Protein AF-A0AAD9Q2B2-F1 (afdb_monomer_lite)

InterPro domains:
  IPR009072 Histone-fold [G3DSA:1.10.20.10] (3-55)
  IPR009072 Histone-fold [SSF47113] (8-54)

Secondary structure (DSSP, 8-state):
--TT--HHHHHHHHHHHHHHHH-SS-SS--HHHHHHHHHH-GGGGGGTTTS-----HHHHHHHHHHHHHTT--------------

Organism: Acropora cervicornis (NCBI:txid6130)

pLDDT: mean 80.58, std 15.61, range [44.12, 96.62]

Foldseek 3Di:
DDPPDDPVNVVVVCLQVQLVVQDPDDPDRDLQSNQVCCVVDPVNVVCCVVSPHDDDPVVVVVVVVVVVVVPPPDDDPPDDDDDDD

Structure (mmCIF, N/CA/C/O backbone):
data_AF-A0AAD9Q2B2-F1
#
_entry.id   AF-A0AAD9Q2B2-F1
#
loop_
_atom_site.group_PDB
_atom_site.id
_atom_site.type_symbol
_atom_site.label_atom_id
_atom_site.label_alt_id
_atom_site.label_comp_id
_atom_site.label_asym_id
_atom_site.label_entity_id
_atom_site.label_seq_id
_atom_site.pdbx_PDB_ins_code
_atom_site.Cartn_x
_atom_site.Cartn_y
_atom_site.Cartn_z
_atom_site.occupancy
_atom_site.B_iso_or_equiv
_atom_site.auth_seq_id
_atom_site.auth_comp_id
_atom_site.auth_asym_id
_atom_site.auth_atom_id
_atom_site.pdbx_PDB_model_num
ATOM 1 N N . MET A 1 1 ? 18.701 6.873 -15.397 1.00 53.81 1 MET A N 1
ATOM 2 C CA . MET A 1 1 ? 18.294 5.479 -15.145 1.00 53.81 1 MET A CA 1
ATOM 3 C C . MET A 1 1 ? 19.447 4.615 -15.617 1.00 53.81 1 MET A C 1
ATOM 5 O O . MET A 1 1 ? 19.671 4.543 -16.819 1.00 53.81 1 MET A O 1
ATOM 9 N N . SER A 1 2 ? 20.286 4.141 -14.693 1.00 57.22 2 SER A N 1
ATOM 10 C CA . SER A 1 2 ? 21.436 3.300 -15.048 1.00 57.22 2 SER A CA 1
ATOM 11 C C . SER A 1 2 ? 20.925 1.924 -15.457 1.00 57.22 2 SER A C 1
ATOM 13 O O . SER A 1 2 ? 20.047 1.377 -14.804 1.00 57.22 2 SER A O 1
ATOM 15 N N . ILE A 1 3 ? 21.476 1.350 -16.525 1.00 62.12 3 ILE A N 1
ATOM 16 C CA . ILE A 1 3 ? 21.050 0.062 -17.112 1.00 62.12 3 ILE A CA 1
ATOM 17 C C . ILE A 1 3 ? 21.432 -1.140 -16.202 1.00 62.12 3 ILE A C 1
ATOM 19 O O . ILE A 1 3 ? 21.331 -2.294 -16.599 1.00 62.12 3 ILE A O 1
ATOM 23 N N . HIS A 1 4 ? 21.878 -0.886 -14.968 1.00 72.50 4 HIS A N 1
ATOM 24 C CA . HIS A 1 4 ? 22.476 -1.877 -14.069 1.00 72.50 4 HIS A CA 1
ATOM 25 C C . HIS A 1 4 ? 21.664 -2.169 -12.804 1.00 72.50 4 HIS A C 1
ATOM 27 O O . HIS A 1 4 ? 22.008 -3.121 -12.109 1.00 72.50 4 HIS A O 1
ATOM 33 N N . ASP A 1 5 ? 20.612 -1.402 -12.509 1.00 78.50 5 ASP A N 1
ATOM 34 C CA . ASP A 1 5 ? 19.818 -1.648 -11.304 1.00 78.50 5 ASP A CA 1
ATOM 35 C C . ASP A 1 5 ? 18.920 -2.870 -11.525 1.00 78.50 5 ASP A C 1
ATOM 37 O O . ASP A 1 5 ? 18.239 -3.003 -12.549 1.00 78.50 5 ASP A O 1
ATOM 41 N N . SER A 1 6 ? 18.935 -3.791 -10.566 1.00 90.94 6 SER A N 1
ATOM 42 C CA . SER A 1 6 ? 18.122 -5.000 -10.636 1.00 90.94 6 SER A CA 1
ATOM 43 C C . SER A 1 6 ? 16.625 -4.652 -10.585 1.00 90.94 6 SER A C 1
ATOM 45 O O . SER A 1 6 ? 16.233 -3.671 -9.944 1.00 90.94 6 SER A O 1
ATOM 47 N N . PRO A 1 7 ? 15.739 -5.467 -11.194 1.00 93.06 7 PRO A N 1
ATOM 48 C CA . PRO A 1 7 ? 14.295 -5.240 -11.106 1.00 93.06 7 PRO A CA 1
ATOM 49 C C . PRO A 1 7 ? 13.790 -5.121 -9.661 1.00 93.06 7 PRO A C 1
ATOM 51 O O . PRO A 1 7 ? 12.877 -4.348 -9.385 1.00 93.06 7 PRO A O 1
ATOM 54 N N . ALA A 1 8 ? 14.418 -5.845 -8.729 1.00 93.25 8 ALA A N 1
ATOM 55 C CA . ALA A 1 8 ? 14.097 -5.774 -7.310 1.00 93.25 8 ALA A CA 1
ATOM 56 C C . ALA A 1 8 ? 14.478 -4.421 -6.685 1.00 93.25 8 ALA A C 1
ATOM 58 O O . ALA A 1 8 ? 13.691 -3.865 -5.926 1.00 93.25 8 ALA A O 1
ATOM 59 N N . GLU A 1 9 ? 15.640 -3.854 -7.016 1.00 94.00 9 GLU A N 1
ATOM 60 C CA . GLU A 1 9 ? 16.045 -2.527 -6.525 1.00 94.00 9 GLU A CA 1
ATOM 61 C C . GLU A 1 9 ? 15.120 -1.428 -7.048 1.00 94.00 9 GLU A C 1
ATOM 63 O O . GLU A 1 9 ? 14.702 -0.551 -6.290 1.00 94.00 9 GLU A O 1
ATOM 68 N N . LEU A 1 10 ? 14.735 -1.513 -8.324 1.00 94.12 10 LEU A N 1
ATOM 69 C CA . LEU A 1 10 ? 13.755 -0.610 -8.925 1.00 94.12 10 LEU A CA 1
ATOM 70 C C . LEU A 1 10 ? 12.391 -0.725 -8.239 1.00 94.12 10 LEU A C 1
ATOM 72 O O . LEU A 1 10 ? 11.768 0.296 -7.947 1.00 94.12 10 LEU A O 1
ATOM 76 N N . PHE A 1 11 ? 11.956 -1.947 -7.933 1.00 94.62 11 PHE A N 1
ATOM 77 C CA . PHE A 1 11 ? 10.715 -2.193 -7.206 1.00 94.62 11 PHE A CA 1
ATOM 78 C C . PHE A 1 11 ? 10.749 -1.615 -5.785 1.00 94.62 11 PHE A C 1
ATOM 80 O O . PHE A 1 11 ? 9.830 -0.900 -5.392 1.00 94.62 11 PHE A O 1
ATOM 87 N N . ILE A 1 12 ? 11.820 -1.865 -5.026 1.00 95.19 12 ILE A N 1
ATOM 88 C CA . ILE A 1 12 ? 11.982 -1.333 -3.664 1.00 95.19 12 ILE A CA 1
ATOM 89 C C . ILE A 1 12 ? 12.020 0.201 -3.681 1.00 95.19 12 ILE A C 1
ATOM 91 O O . ILE A 1 12 ? 11.396 0.839 -2.833 1.00 95.19 12 ILE A O 1
ATOM 95 N N . ASN A 1 13 ? 12.707 0.803 -4.657 1.00 95.00 13 ASN A N 1
ATOM 96 C CA . ASN A 1 13 ? 12.748 2.254 -4.827 1.00 95.00 13 ASN A CA 1
ATOM 97 C C . ASN A 1 13 ? 11.353 2.818 -5.136 1.00 95.00 13 ASN A C 1
ATOM 99 O O . ASN A 1 13 ? 10.903 3.733 -4.446 1.00 95.00 13 ASN A O 1
ATOM 103 N N . TYR A 1 14 ? 10.642 2.228 -6.105 1.00 95.12 14 TYR A N 1
ATOM 104 C CA . TYR A 1 14 ? 9.256 2.590 -6.412 1.00 95.12 14 TYR A CA 1
ATOM 105 C C . TYR A 1 14 ? 8.387 2.547 -5.154 1.00 95.12 14 TYR A C 1
ATOM 107 O O . TYR A 1 14 ? 7.751 3.543 -4.815 1.00 95.12 14 TYR A O 1
ATOM 115 N N . LEU A 1 15 ? 8.423 1.433 -4.422 1.00 94.88 15 LEU A N 1
ATOM 116 C CA . LEU A 1 15 ? 7.617 1.235 -3.224 1.00 94.88 15 LEU A CA 1
ATOM 117 C C . LEU A 1 15 ? 7.916 2.299 -2.154 1.00 94.88 15 LEU A C 1
ATOM 119 O O . LEU A 1 15 ? 6.996 2.902 -1.602 1.00 94.88 15 LEU A O 1
ATOM 123 N N . ALA A 1 16 ? 9.196 2.576 -1.895 1.00 94.06 16 ALA A N 1
ATOM 124 C CA . ALA A 1 16 ? 9.617 3.560 -0.901 1.00 94.06 16 ALA A CA 1
ATOM 125 C C . ALA A 1 16 ? 9.223 4.995 -1.288 1.00 94.06 16 ALA A C 1
ATOM 127 O O . ALA A 1 16 ? 8.699 5.738 -0.457 1.00 94.06 16 ALA A O 1
ATOM 128 N N . VAL A 1 17 ? 9.448 5.392 -2.544 1.00 93.94 17 VAL A N 1
ATOM 129 C CA . VAL A 1 17 ? 9.131 6.745 -3.027 1.00 93.94 17 VAL A CA 1
ATOM 130 C C . VAL A 1 17 ? 7.624 6.969 -3.087 1.00 93.94 17 VAL A C 1
ATOM 132 O O . VAL A 1 17 ? 7.160 8.039 -2.688 1.00 93.94 17 VAL A O 1
ATOM 135 N N . SER A 1 18 ? 6.8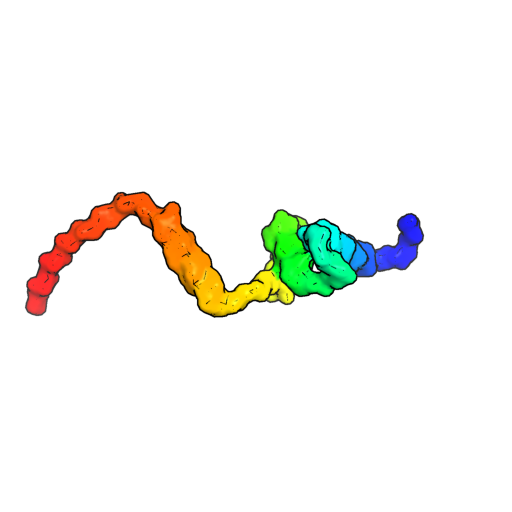57 5.984 -3.555 1.00 93.56 18 SER A N 1
ATOM 136 C CA . SER A 1 18 ? 5.396 6.068 -3.619 1.00 93.56 18 SER A CA 1
ATOM 137 C C . SER A 1 18 ? 4.790 6.195 -2.223 1.00 93.56 18 SER A C 1
ATOM 139 O O . SER A 1 18 ? 4.018 7.120 -1.979 1.00 93.56 18 SER A O 1
ATOM 141 N N . ALA A 1 19 ? 5.214 5.361 -1.269 1.00 92.88 19 ALA A N 1
ATOM 142 C CA . ALA A 1 19 ? 4.740 5.439 0.113 1.00 92.88 19 ALA A CA 1
ATOM 143 C C . ALA A 1 19 ? 5.130 6.754 0.806 1.00 92.88 19 ALA A C 1
ATOM 145 O O . ALA A 1 19 ? 4.321 7.319 1.539 1.00 92.88 19 ALA A O 1
ATOM 146 N N . TYR A 1 20 ? 6.336 7.273 0.552 1.00 92.62 20 TYR A N 1
ATOM 147 C CA . TYR A 1 20 ? 6.770 8.563 1.094 1.00 92.62 20 TYR A CA 1
ATOM 148 C C . TYR A 1 20 ? 5.940 9.734 0.546 1.00 92.62 20 TYR A C 1
ATOM 150 O O . TYR A 1 20 ? 5.584 10.636 1.294 1.00 92.62 20 TYR A O 1
ATOM 158 N N . LYS A 1 21 ? 5.592 9.715 -0.749 1.00 90.00 21 LYS A N 1
ATOM 159 C CA . LYS A 1 21 ? 4.760 10.755 -1.384 1.00 90.00 21 LYS A CA 1
ATOM 160 C C . LYS A 1 21 ? 3.286 10.696 -0.975 1.00 90.00 21 LYS A C 1
ATOM 162 O O . LYS A 1 21 ? 2.624 11.729 -0.997 1.00 90.00 21 LYS A O 1
ATOM 167 N N . GLN A 1 22 ? 2.776 9.510 -0.636 1.00 85.81 22 GLN A N 1
ATOM 168 C CA . GLN A 1 22 ? 1.398 9.308 -0.168 1.00 85.81 22 GLN A CA 1
ATOM 169 C C . GLN A 1 22 ? 1.138 10.035 1.167 1.00 85.81 22 GLN A C 1
ATOM 171 O O . GLN A 1 22 ? -0.005 10.371 1.482 1.00 85.81 22 GLN A O 1
ATOM 176 N N . GLU A 1 23 ? 2.182 10.279 1.967 1.00 82.25 23 GLU A N 1
ATOM 177 C CA . GLU A 1 23 ? 2.091 11.006 3.234 1.00 82.25 23 GLU A CA 1
ATOM 178 C C . GLU A 1 23 ? 2.359 12.505 3.031 1.00 82.25 23 GLU A C 1
ATOM 180 O O . GLU A 1 23 ? 3.464 12.918 2.699 1.00 82.25 23 GLU A O 1
ATOM 185 N N . SER A 1 24 ? 1.344 13.343 3.268 1.00 69.81 24 SER A N 1
ATOM 186 C CA . SER A 1 24 ? 1.421 14.800 3.071 1.00 69.81 24 SER A CA 1
ATOM 187 C C . SER A 1 24 ? 2.354 15.523 4.046 1.00 69.81 24 SER A C 1
ATOM 189 O O . SER A 1 24 ? 2.905 16.564 3.701 1.00 69.81 24 SER A O 1
ATOM 191 N N . ASP A 1 25 ? 2.535 14.982 5.254 1.00 71.31 25 ASP A N 1
ATOM 192 C CA . ASP A 1 25 ? 3.118 15.715 6.391 1.00 71.31 25 ASP A CA 1
ATOM 193 C C . ASP A 1 25 ? 4.270 14.977 7.087 1.00 71.31 25 ASP A C 1
ATOM 195 O O . ASP A 1 25 ? 4.768 15.406 8.132 1.00 71.31 25 ASP A O 1
ATOM 199 N N . SER A 1 26 ? 4.711 13.850 6.528 1.00 71.25 26 SER A N 1
ATOM 200 C CA . SER A 1 26 ? 5.737 13.019 7.145 1.00 71.25 26 SER A CA 1
ATOM 201 C C . SER A 1 26 ? 7.117 13.294 6.556 1.00 71.25 26 SER A C 1
ATOM 203 O O . SER A 1 26 ? 7.338 13.188 5.354 1.00 71.25 26 SER A O 1
ATOM 205 N N . LYS A 1 27 ? 8.094 13.590 7.421 1.00 83.88 27 LYS A N 1
ATOM 206 C CA . LYS A 1 27 ? 9.520 13.647 7.041 1.00 83.88 27 LYS A CA 1
ATOM 207 C C . LYS A 1 27 ? 10.165 12.260 6.945 1.00 83.88 27 LYS A C 1
ATOM 209 O O . LYS A 1 27 ? 11.357 12.158 6.661 1.00 83.88 27 LYS A O 1
ATOM 214 N N . HIS A 1 28 ? 9.411 11.200 7.230 1.00 88.00 28 HIS A N 1
ATOM 215 C CA . HIS A 1 28 ? 9.921 9.842 7.349 1.00 88.00 28 HIS A CA 1
ATOM 216 C C . HIS A 1 28 ? 9.025 8.860 6.602 1.00 88.00 28 HIS A C 1
ATOM 218 O O . HIS A 1 28 ? 7.808 8.984 6.597 1.00 88.00 28 HIS A O 1
ATOM 224 N N . LEU A 1 29 ? 9.616 7.827 6.015 1.00 90.06 29 LEU A N 1
ATOM 225 C CA . LEU A 1 29 ? 8.828 6.721 5.491 1.00 90.06 29 LEU A CA 1
ATOM 226 C C . LEU A 1 29 ? 8.203 5.956 6.666 1.00 90.06 29 LEU A C 1
ATOM 228 O O . LEU A 1 29 ? 8.936 5.401 7.489 1.00 90.06 29 LEU A O 1
ATOM 232 N N . THR A 1 30 ? 6.872 5.919 6.759 1.00 91.25 30 THR A N 1
ATOM 233 C CA . THR A 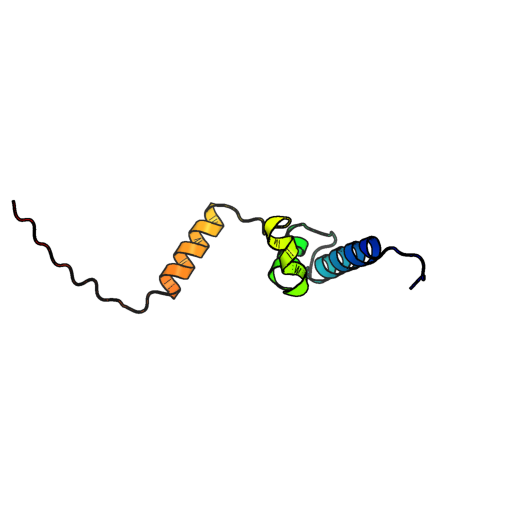1 30 ? 6.190 5.127 7.790 1.00 91.25 30 THR A CA 1
ATOM 234 C C . THR A 1 30 ? 5.532 3.875 7.222 1.00 91.25 30 THR A C 1
ATOM 236 O O . THR A 1 30 ? 5.174 3.782 6.048 1.00 91.25 30 THR A O 1
ATOM 239 N N . TYR A 1 31 ? 5.322 2.894 8.101 1.00 92.00 31 TYR A N 1
ATOM 240 C CA . TYR A 1 31 ? 4.587 1.680 7.756 1.00 92.00 31 TYR A CA 1
ATOM 241 C C . TYR A 1 31 ? 3.123 1.963 7.381 1.00 92.00 31 TYR A C 1
ATOM 243 O O . TYR A 1 31 ? 2.527 1.225 6.599 1.00 92.00 31 TYR A O 1
ATOM 251 N N . LYS A 1 32 ? 2.527 3.029 7.931 1.00 90.81 32 LYS A N 1
ATOM 252 C CA . LYS A 1 32 ? 1.151 3.413 7.606 1.00 90.81 32 LYS A CA 1
ATOM 253 C C . LYS A 1 32 ? 1.051 3.854 6.144 1.00 90.81 32 LYS A C 1
ATOM 255 O O . LYS A 1 32 ? 0.146 3.402 5.456 1.00 90.81 32 LYS A O 1
ATOM 260 N N . GLY A 1 33 ? 2.001 4.654 5.661 1.00 91.38 33 GLY A N 1
ATOM 261 C CA . GLY A 1 33 ? 2.115 5.004 4.244 1.00 91.38 33 GLY A CA 1
ATOM 262 C C . GLY A 1 33 ? 2.339 3.783 3.351 1.00 91.38 33 GLY A C 1
ATOM 263 O O . GLY A 1 33 ? 1.655 3.641 2.343 1.00 91.38 33 GLY A O 1
ATOM 264 N N . LEU A 1 34 ? 3.226 2.862 3.753 1.00 93.62 34 LEU A N 1
ATOM 265 C CA . LEU A 1 34 ? 3.490 1.617 3.011 1.00 93.62 34 LEU A CA 1
ATOM 266 C C . LEU A 1 34 ? 2.253 0.721 2.881 1.00 93.62 34 LEU A C 1
ATOM 268 O O . LEU A 1 34 ? 1.899 0.316 1.782 1.00 93.62 34 LEU A O 1
ATOM 272 N N . SER A 1 35 ? 1.585 0.416 3.992 1.00 94.12 35 SER A N 1
ATOM 273 C CA . SER A 1 35 ? 0.376 -0.420 3.960 1.00 94.12 35 SER A CA 1
ATOM 274 C C . SER A 1 35 ? -0.768 0.245 3.196 1.00 94.12 35 SER A C 1
ATOM 276 O O . SER A 1 35 ? -1.500 -0.437 2.490 1.00 94.12 35 SER A O 1
ATOM 278 N N . LYS A 1 36 ? -0.875 1.578 3.258 1.00 92.44 36 LYS A N 1
ATOM 279 C CA . LYS A 1 36 ? -1.875 2.327 2.497 1.00 92.44 36 LYS A CA 1
ATOM 280 C C . LYS A 1 36 ? -1.663 2.232 0.985 1.00 92.44 36 LYS A C 1
ATOM 282 O O . LYS A 1 36 ? -2.626 2.003 0.272 1.00 92.44 36 LYS A O 1
ATOM 287 N N . ILE A 1 37 ? -0.431 2.369 0.481 1.00 94.94 37 ILE A N 1
ATOM 288 C CA . ILE A 1 37 ? -0.204 2.218 -0.968 1.00 94.94 37 ILE A CA 1
ATOM 289 C C . ILE A 1 37 ? -0.477 0.790 -1.450 1.00 94.94 37 ILE A C 1
ATOM 291 O O . ILE A 1 37 ? -0.946 0.617 -2.563 1.00 94.94 37 ILE A O 1
ATOM 295 N N . VAL A 1 38 ? -0.214 -0.221 -0.615 1.00 95.25 38 VAL A N 1
ATOM 296 C CA . VAL A 1 38 ? -0.508 -1.628 -0.930 1.00 95.25 38 VAL A CA 1
ATOM 297 C C . VAL A 1 38 ? -2.018 -1.876 -0.978 1.00 95.25 38 VAL A C 1
ATOM 299 O O . VAL A 1 38 ? -2.482 -2.668 -1.790 1.00 95.25 38 VAL A O 1
ATOM 302 N N . GLU A 1 39 ? -2.782 -1.196 -0.122 1.00 92.50 39 GLU A N 1
ATOM 303 C CA . GLU A 1 39 ? -4.245 -1.256 -0.115 1.00 92.50 39 GLU A CA 1
ATOM 304 C C . GLU A 1 39 ? -4.868 -0.492 -1.300 1.00 92.50 39 GLU A C 1
ATOM 306 O O . GLU A 1 39 ? -5.830 -0.979 -1.889 1.00 92.50 39 GLU A O 1
ATOM 311 N N . ASP A 1 40 ? -4.305 0.668 -1.663 1.00 92.69 40 ASP A N 1
ATOM 312 C CA . ASP A 1 40 ? -4.839 1.578 -2.689 1.00 92.69 40 ASP A CA 1
ATOM 313 C C . ASP A 1 40 ? -4.438 1.198 -4.141 1.00 92.69 40 ASP A C 1
ATOM 315 O O . ASP A 1 40 ? -5.134 1.585 -5.081 1.00 92.69 40 ASP A O 1
ATOM 319 N N . ASP A 1 41 ? -3.316 0.493 -4.354 1.00 94.44 41 ASP A N 1
ATOM 320 C CA . ASP A 1 41 ? -2.770 0.144 -5.681 1.00 94.44 41 ASP A CA 1
ATOM 321 C C . ASP A 1 41 ? -2.988 -1.344 -6.015 1.00 94.44 41 ASP A C 1
ATOM 323 O O . ASP A 1 41 ? -2.341 -2.233 -5.455 1.00 94.44 41 ASP A O 1
ATOM 327 N N . ASP A 1 42 ? -3.853 -1.617 -6.998 1.00 94.81 42 ASP A N 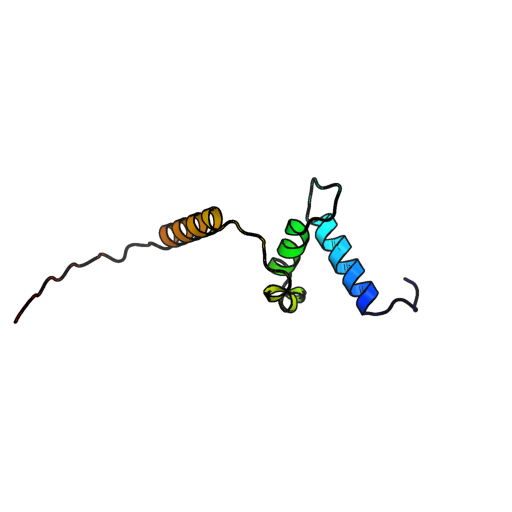1
ATOM 328 C CA . ASP A 1 42 ? -4.171 -2.974 -7.470 1.00 94.81 42 ASP A CA 1
ATOM 329 C C . ASP A 1 42 ? -2.929 -3.775 -7.898 1.00 94.81 42 ASP A C 1
ATOM 331 O O . ASP A 1 42 ? -2.886 -4.999 -7.746 1.00 94.81 42 ASP A O 1
ATOM 335 N N . THR A 1 43 ? -1.889 -3.110 -8.413 1.00 95.56 43 THR A N 1
ATOM 336 C CA . THR A 1 43 ? -0.656 -3.785 -8.850 1.00 95.56 43 THR A CA 1
ATOM 337 C C . THR A 1 43 ? 0.192 -4.285 -7.680 1.00 95.56 43 THR A C 1
ATOM 339 O O . THR A 1 43 ? 1.058 -5.143 -7.867 1.00 95.56 43 THR A O 1
ATOM 342 N N . LEU A 1 44 ? -0.079 -3.793 -6.468 1.00 96.12 44 LEU A N 1
ATOM 343 C CA . LEU A 1 44 ? 0.609 -4.156 -5.233 1.00 96.12 44 LEU A CA 1
ATOM 344 C C . LEU A 1 44 ? -0.171 -5.160 -4.376 1.00 96.12 44 LEU A C 1
ATOM 346 O O . LEU A 1 44 ? 0.350 -5.578 -3.344 1.00 96.12 44 LEU A O 1
ATOM 350 N N . GLN A 1 45 ? -1.354 -5.623 -4.799 1.00 95.31 45 GLN A N 1
ATOM 351 C CA . GLN A 1 45 ? -2.189 -6.528 -3.991 1.00 95.31 45 GLN A CA 1
ATOM 352 C C . GLN A 1 45 ? -1.517 -7.848 -3.602 1.00 95.31 45 GLN A C 1
ATOM 354 O O . GLN A 1 45 ? -1.823 -8.425 -2.562 1.00 95.31 45 GLN A O 1
ATOM 359 N N . PHE A 1 46 ? -0.528 -8.304 -4.371 1.00 95.88 46 PHE A N 1
ATOM 360 C CA . PHE A 1 46 ? 0.272 -9.471 -3.994 1.00 95.88 46 PHE A CA 1
ATOM 361 C C . PHE A 1 46 ? 1.043 -9.284 -2.668 1.00 95.88 46 PHE A C 1
ATOM 363 O O . PHE A 1 46 ? 1.512 -10.263 -2.089 1.00 95.88 46 PHE A O 1
ATOM 370 N N . LEU A 1 47 ? 1.188 -8.045 -2.184 1.00 96.62 47 LEU A N 1
ATOM 371 C CA . LEU A 1 47 ? 1.789 -7.714 -0.894 1.00 96.62 47 LEU A CA 1
ATOM 372 C C .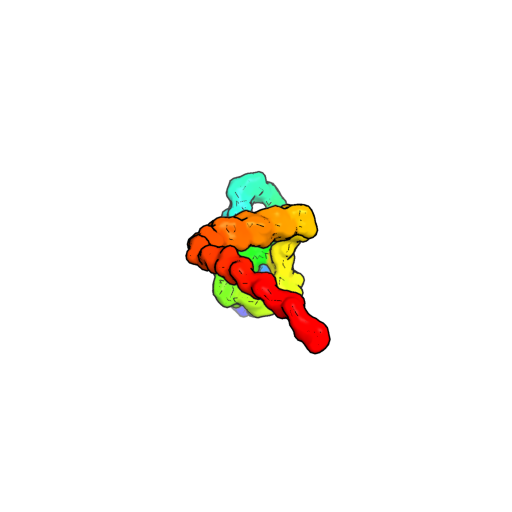 LEU A 1 47 ? 0.782 -7.622 0.257 1.00 96.62 47 LEU A C 1
ATOM 374 O O . LEU A 1 47 ? 1.232 -7.456 1.387 1.00 96.62 47 LEU A O 1
ATOM 378 N N . ALA A 1 48 ? -0.532 -7.718 0.035 1.00 93.19 48 ALA A N 1
ATOM 379 C CA . ALA A 1 48 ? -1.528 -7.441 1.077 1.00 93.19 48 ALA A CA 1
ATOM 380 C C . ALA A 1 48 ? -1.386 -8.338 2.319 1.00 93.19 48 ALA A C 1
ATOM 382 O O . ALA A 1 48 ? -1.478 -7.855 3.448 1.00 93.19 48 ALA A O 1
ATOM 383 N N . ASP A 1 49 ? -1.055 -9.614 2.119 1.00 93.56 49 ASP A N 1
ATOM 384 C CA . ASP A 1 49 ? -0.832 -10.565 3.216 1.00 93.56 49 ASP A CA 1
ATOM 385 C C . ASP A 1 49 ? 0.522 -10.364 3.921 1.00 93.56 49 ASP A C 1
ATOM 387 O O . ASP A 1 49 ? 0.716 -10.789 5.060 1.00 93.56 49 ASP A O 1
ATOM 391 N N . ILE A 1 50 ? 1.476 -9.710 3.252 1.00 95.62 50 ILE A N 1
ATOM 392 C CA . ILE A 1 50 ? 2.838 -9.469 3.753 1.00 95.62 50 ILE A CA 1
ATOM 393 C C . ILE A 1 50 ? 2.928 -8.106 4.456 1.00 95.62 50 ILE A C 1
ATOM 395 O O . ILE A 1 50 ? 3.637 -7.952 5.453 1.00 95.62 50 ILE A O 1
ATOM 399 N N . VAL A 1 51 ? 2.203 -7.106 3.949 1.00 93.56 51 VAL A N 1
ATOM 400 C CA . VAL A 1 51 ? 2.197 -5.714 4.417 1.00 93.56 51 VAL A CA 1
ATOM 401 C C . VAL A 1 51 ? 0.766 -5.278 4.778 1.00 93.56 51 VAL A C 1
ATOM 403 O O . VAL A 1 51 ? 0.235 -4.337 4.185 1.00 93.56 51 VAL A O 1
ATOM 406 N N . PRO A 1 52 ? 0.119 -5.934 5.758 1.00 91.69 52 PRO A N 1
ATOM 407 C CA . PRO A 1 52 ? -1.243 -5.589 6.141 1.00 91.69 52 PRO A CA 1
ATOM 408 C C . PRO A 1 52 ? -1.309 -4.225 6.851 1.00 91.69 52 PRO A C 1
ATOM 410 O O . PRO A 1 52 ? -0.386 -3.859 7.586 1.00 91.69 52 PRO A O 1
ATOM 413 N N . PRO A 1 53 ? -2.411 -3.466 6.729 1.00 89.19 53 PRO A N 1
ATOM 414 C CA . PRO A 1 53 ? -2.592 -2.226 7.473 1.00 89.19 53 PRO A CA 1
ATOM 415 C C . PRO A 1 53 ? -2.577 -2.471 8.983 1.00 89.19 53 PRO A C 1
ATOM 417 O O . PRO A 1 53 ? -3.245 -3.358 9.517 1.00 89.19 53 PRO A O 1
ATOM 420 N N . LYS A 1 54 ? -1.816 -1.642 9.707 1.00 83.12 54 LYS A N 1
ATOM 421 C CA . LYS A 1 54 ? -1.829 -1.662 11.174 1.00 83.12 54 LYS A CA 1
ATOM 422 C C . LYS A 1 54 ? -3.116 -1.025 11.680 1.00 83.12 54 LYS A C 1
ATOM 424 O O . LYS A 1 54 ? -3.291 0.188 11.586 1.00 83.12 54 LYS A O 1
ATOM 429 N N . VAL A 1 55 ? -3.963 -1.841 12.291 1.00 78.50 55 VAL A N 1
ATOM 430 C CA . VAL A 1 55 ? -5.193 -1.415 12.963 1.00 78.50 55 VAL A CA 1
ATOM 431 C C . VAL A 1 55 ? -5.187 -1.871 14.414 1.00 78.50 55 VAL A C 1
ATOM 433 O O . VAL A 1 55 ? -4.827 -3.005 14.728 1.00 78.50 55 VAL A O 1
ATOM 436 N N . LEU A 1 56 ? -5.591 -0.980 15.322 1.00 80.75 56 LEU A N 1
ATOM 437 C CA . LEU A 1 56 ? -5.873 -1.373 16.698 1.00 80.75 56 LEU A CA 1
ATOM 438 C C . LEU A 1 56 ? -7.211 -2.114 16.729 1.00 80.75 56 LEU A C 1
ATOM 440 O O . LEU A 1 56 ? -8.168 -1.710 16.072 1.00 80.75 56 LEU A O 1
ATOM 444 N N . VAL A 1 57 ? -7.297 -3.164 17.548 1.00 80.19 57 VAL A N 1
ATOM 445 C CA . VAL A 1 57 ? -8.504 -4.002 17.667 1.00 80.19 57 VAL A CA 1
ATOM 446 C C . VAL A 1 57 ? -9.746 -3.162 17.983 1.00 80.19 57 VAL A C 1
ATOM 448 O O . VAL A 1 57 ? -10.797 -3.364 17.382 1.00 80.19 57 VAL A O 1
ATOM 451 N N . LYS A 1 58 ? -9.609 -2.167 18.867 1.00 81.25 58 LYS A N 1
ATOM 452 C CA . LYS A 1 58 ? -10.684 -1.223 19.207 1.00 81.25 58 LYS A CA 1
ATOM 453 C C . LYS A 1 58 ? -11.200 -0.448 17.981 1.00 81.25 58 LYS A C 1
ATOM 455 O O . LYS A 1 58 ? -12.404 -0.438 17.743 1.00 81.25 58 LYS A O 1
ATOM 460 N N . ASP A 1 59 ? -10.301 0.091 17.156 1.00 80.56 59 ASP A N 1
ATOM 461 C CA . ASP A 1 59 ? -10.638 0.921 15.992 1.00 80.56 59 ASP A CA 1
ATOM 462 C C . ASP A 1 59 ? -11.268 0.058 14.886 1.00 80.56 59 ASP A C 1
ATOM 464 O O . ASP A 1 59 ? -12.207 0.465 14.197 1.00 80.56 59 ASP A O 1
ATOM 468 N N . PHE A 1 60 ? -10.792 -1.182 14.751 1.00 80.38 60 PHE A N 1
ATOM 469 C CA . PHE A 1 60 ? -11.362 -2.164 13.837 1.00 80.38 60 PHE A CA 1
ATOM 470 C C . PHE A 1 60 ? -12.783 -2.575 14.246 1.00 80.38 60 PHE A C 1
ATOM 472 O O . PHE A 1 60 ? -13.697 -2.547 13.420 1.00 80.38 60 PHE A O 1
ATOM 479 N N . MET A 1 61 ? -13.001 -2.889 15.528 1.00 82.19 61 MET A N 1
ATOM 480 C CA . MET A 1 61 ? -14.330 -3.209 16.06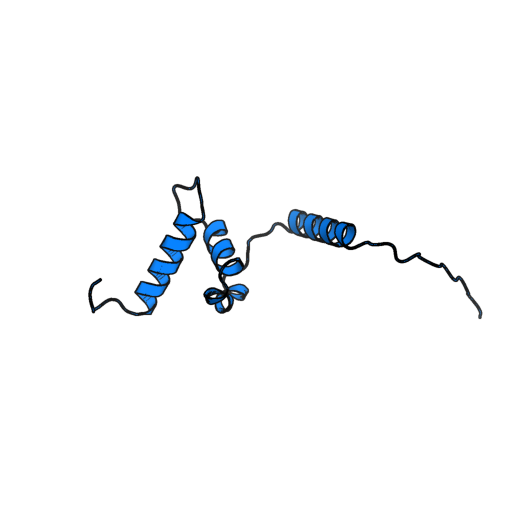4 1.00 82.19 61 MET A CA 1
ATOM 481 C C . MET A 1 61 ? -15.308 -2.042 15.885 1.00 82.19 61 MET A C 1
ATOM 483 O O . MET A 1 61 ? -16.474 -2.255 15.550 1.00 82.19 61 MET A O 1
ATOM 487 N N . GLU A 1 62 ? -14.854 -0.806 16.086 1.00 85.94 62 GLU A N 1
ATOM 488 C CA . GLU A 1 62 ? -15.654 0.396 15.840 1.00 85.94 62 GLU A CA 1
ATOM 489 C C . GLU A 1 62 ? -15.997 0.565 14.356 1.00 85.94 62 GLU A C 1
ATOM 491 O O . GLU A 1 62 ? -17.157 0.818 14.018 1.00 85.94 62 GLU A O 1
ATOM 496 N N . THR A 1 63 ? -15.032 0.347 13.460 1.00 81.31 63 THR A N 1
ATOM 497 C CA . THR A 1 63 ? -15.235 0.423 12.005 1.00 81.31 63 THR A CA 1
ATOM 498 C C . THR A 1 63 ? -16.206 -0.653 11.514 1.00 81.31 63 THR A C 1
ATOM 500 O O . THR A 1 63 ? -17.106 -0.348 10.731 1.00 81.31 63 THR A O 1
ATOM 503 N N . MET A 1 64 ? -16.114 -1.887 12.024 1.00 79.44 64 MET A N 1
ATOM 504 C CA . MET A 1 64 ? -17.082 -2.957 11.740 1.00 79.44 64 MET A CA 1
ATOM 505 C C . MET A 1 64 ? -18.494 -2.594 12.209 1.00 79.44 64 MET A C 1
ATOM 507 O O . MET A 1 64 ? -19.450 -2.718 11.441 1.00 79.44 64 MET A O 1
ATOM 511 N N . LYS A 1 65 ? -18.638 -2.090 13.443 1.00 84.62 65 LYS A N 1
ATOM 512 C CA . LYS A 1 65 ? -19.934 -1.630 13.972 1.00 84.62 65 LYS A CA 1
ATOM 513 C C . LYS A 1 65 ? -20.512 -0.497 13.125 1.00 84.62 65 LYS A C 1
ATOM 515 O O . LYS A 1 65 ? -21.716 -0.464 12.883 1.00 84.62 65 LYS A O 1
ATOM 520 N N . LYS A 1 66 ? -19.667 0.422 12.650 1.00 78.69 66 LYS A N 1
ATOM 521 C CA . LYS A 1 66 ? -20.073 1.535 11.784 1.00 78.69 66 LYS A CA 1
ATOM 522 C C . LYS A 1 66 ? -20.494 1.053 10.393 1.00 78.69 66 LYS A C 1
ATOM 524 O O . LYS A 1 66 ? -21.539 1.479 9.913 1.00 78.69 66 LYS A O 1
ATOM 529 N N . LYS A 1 67 ? -19.751 0.123 9.782 1.00 73.94 67 LYS A N 1
ATOM 530 C CA . LYS A 1 67 ? -20.081 -0.478 8.475 1.00 73.94 67 LYS A CA 1
ATOM 531 C C . LYS A 1 67 ? -21.381 -1.289 8.523 1.00 73.94 67 LYS A C 1
ATOM 533 O O . LYS A 1 67 ? -22.187 -1.176 7.609 1.00 73.94 67 LYS A O 1
ATOM 538 N N . SER A 1 68 ? -21.625 -2.025 9.610 1.00 70.75 68 SER A N 1
ATOM 539 C CA . SER A 1 68 ? -22.891 -2.737 9.844 1.00 70.75 68 SER A CA 1
ATOM 540 C C . SER A 1 68 ? -24.082 -1.778 9.964 1.00 70.75 68 SER A C 1
ATOM 542 O O . SER A 1 68 ? -25.094 -1.982 9.302 1.00 70.75 68 SER A O 1
ATOM 544 N N . LYS A 1 69 ? -23.944 -0.678 10.716 1.00 63.16 69 LYS A N 1
ATOM 545 C CA . LYS A 1 69 ? -25.000 0.346 10.827 1.00 63.16 69 LYS A CA 1
ATOM 546 C C . LYS A 1 69 ? -25.279 1.066 9.510 1.00 63.16 69 LYS A C 1
ATOM 548 O O . LYS A 1 69 ? -26.424 1.384 9.227 1.00 63.16 69 LYS A O 1
ATOM 553 N N . ASN A 1 70 ? -24.253 1.295 8.695 1.00 59.25 70 ASN A N 1
ATOM 554 C CA . ASN A 1 70 ? -24.399 1.942 7.391 1.00 59.25 70 ASN A CA 1
ATOM 555 C C . ASN A 1 70 ? -24.962 1.005 6.302 1.00 59.25 70 ASN A C 1
ATOM 557 O O . ASN A 1 70 ? -25.260 1.470 5.207 1.00 59.25 70 ASN A O 1
ATOM 561 N N . SER A 1 71 ? -25.078 -0.297 6.598 1.00 57.91 71 SER A N 1
ATOM 562 C CA . SER A 1 71 ? -25.654 -1.333 5.730 1.00 57.91 71 SER A CA 1
ATOM 563 C C . SER A 1 71 ? -27.057 -1.775 6.169 1.00 57.91 71 SER A C 1
ATOM 565 O O . SER A 1 71 ? -27.686 -2.557 5.459 1.00 57.91 71 SER A O 1
ATOM 567 N N . ALA A 1 72 ? -27.556 -1.304 7.316 1.00 55.94 72 ALA A N 1
ATOM 568 C CA . ALA A 1 72 ? -28.893 -1.618 7.809 1.00 55.94 72 ALA A CA 1
ATOM 569 C C . ALA A 1 72 ? -29.935 -0.673 7.181 1.00 55.94 72 ALA A C 1
ATOM 571 O O . ALA A 1 72 ? -30.460 0.230 7.824 1.00 55.94 72 ALA A O 1
ATOM 572 N N . ILE A 1 73 ? -30.201 -0.885 5.894 1.00 51.47 73 ILE A N 1
ATOM 573 C CA . ILE A 1 73 ? -31.549 -0.723 5.339 1.00 51.47 73 ILE A CA 1
ATOM 574 C C . ILE A 1 73 ? -32.419 -1.819 5.962 1.00 51.47 73 ILE A C 1
ATOM 576 O O . ILE A 1 73 ? -31.997 -2.971 6.054 1.00 51.47 73 ILE A O 1
ATOM 580 N N . GLU A 1 74 ? -33.584 -1.414 6.451 1.00 52.31 74 GLU A N 1
ATOM 581 C CA . GLU A 1 74 ? -34.477 -2.177 7.318 1.00 52.31 74 GLU A CA 1
ATOM 582 C C . GLU A 1 74 ? -34.835 -3.554 6.739 1.00 52.31 74 GLU A C 1
ATOM 584 O O . GLU A 1 74 ? -35.502 -3.661 5.713 1.00 52.31 74 GLU A O 1
ATOM 589 N N . VAL A 1 75 ? -34.420 -4.616 7.430 1.00 52.34 75 VAL A N 1
ATOM 590 C CA . VAL A 1 75 ? -35.143 -5.886 7.402 1.00 52.34 75 VAL A CA 1
ATOM 591 C C . VAL A 1 75 ? -35.837 -6.008 8.748 1.00 52.34 75 VAL A C 1
ATOM 593 O O . VAL A 1 75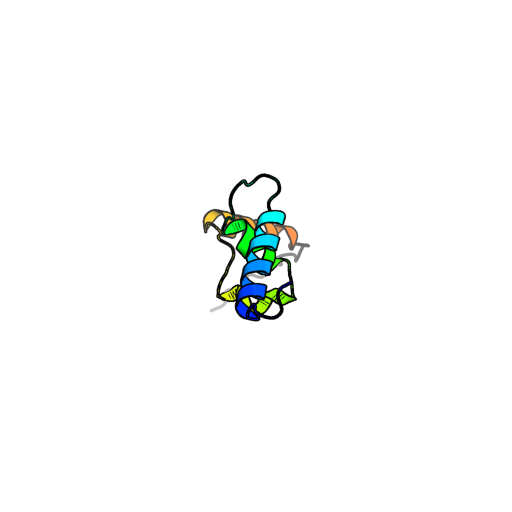 ? -35.207 -6.241 9.778 1.00 52.34 75 VAL A O 1
ATOM 596 N N . ASP A 1 76 ? -37.132 -5.714 8.708 1.00 44.12 76 ASP A N 1
ATOM 597 C CA . ASP A 1 76 ? -38.108 -5.899 9.773 1.00 44.12 76 ASP A CA 1
ATOM 598 C C . ASP A 1 76 ? -37.881 -7.249 10.470 1.00 44.12 76 ASP A C 1
ATOM 600 O O . ASP A 1 76 ? -38.061 -8.316 9.876 1.00 44.12 76 ASP A O 1
ATOM 604 N N . SER A 1 77 ? -37.427 -7.200 11.725 1.00 55.53 77 SER A N 1
ATOM 605 C CA . SER A 1 77 ? -37.374 -8.370 12.599 1.00 55.53 77 SER A CA 1
ATOM 606 C C . SER A 1 77 ? -38.804 -8.779 12.933 1.00 55.53 77 SER A C 1
ATOM 608 O O . SER A 1 77 ? -39.330 -8.431 13.992 1.00 55.53 77 SER A O 1
ATOM 610 N N . SER A 1 78 ? -39.428 -9.551 12.046 1.00 49.25 78 SER A N 1
ATOM 611 C CA . SER A 1 78 ? -40.641 -10.283 12.382 1.00 49.25 78 SER A CA 1
ATOM 612 C C . SER A 1 78 ? -40.263 -11.426 13.327 1.00 49.25 78 SER A C 1
ATOM 614 O O . SER A 1 78 ? -39.823 -12.500 12.921 1.00 49.25 78 SER A O 1
ATOM 616 N N . SER A 1 79 ? -40.357 -11.128 14.623 1.00 62.88 79 SER A N 1
ATOM 617 C CA . SER A 1 79 ? -40.326 -12.098 15.713 1.00 62.88 79 SER A CA 1
ATOM 618 C C . SER A 1 79 ? -41.431 -13.132 15.494 1.00 62.88 79 SER A C 1
ATOM 620 O O . SER A 1 79 ? -42.601 -12.773 15.375 1.00 62.88 79 SER A O 1
ATOM 622 N N . SER A 1 80 ? -41.081 -14.413 15.438 1.00 50.81 80 SER A N 1
ATOM 623 C CA . SER A 1 80 ? -42.046 -15.509 15.537 1.00 50.81 80 SER A CA 1
ATOM 624 C C . SER A 1 80 ? -41.507 -16.536 16.520 1.00 50.81 80 SER A C 1
ATOM 626 O O . SER A 1 80 ? -40.706 -17.406 16.191 1.00 50.81 80 SER A O 1
ATOM 628 N N . ASP A 1 81 ? -41.937 -16.309 17.755 1.00 65.06 81 ASP A N 1
ATOM 629 C CA . ASP A 1 81 ? -41.914 -17.187 18.913 1.00 65.06 81 ASP A CA 1
ATOM 630 C C . ASP A 1 81 ? -42.764 -18.438 18.628 1.00 65.06 81 ASP A C 1
ATOM 632 O O . ASP A 1 81 ? -43.918 -18.310 18.211 1.00 65.06 81 ASP A O 1
ATOM 636 N N . ALA A 1 82 ? -42.199 -19.632 18.814 1.00 53.16 82 ALA A N 1
ATOM 637 C CA . ALA A 1 82 ? -42.945 -20.889 18.880 1.00 53.16 82 ALA A CA 1
ATOM 638 C C . ALA A 1 82 ? -42.087 -21.976 19.551 1.00 53.16 82 ALA A C 1
ATOM 640 O O . ALA A 1 82 ? -41.483 -22.821 18.892 1.00 53.16 82 ALA A O 1
ATOM 641 N N . GLU A 1 83 ? -42.042 -21.936 20.881 1.00 54.47 83 GLU A N 1
ATOM 642 C CA . GLU A 1 83 ? -41.727 -23.093 21.723 1.00 54.47 83 GLU A CA 1
ATOM 643 C C . GLU A 1 83 ? -42.845 -24.141 21.572 1.00 54.47 83 GLU A C 1
ATOM 645 O O . GLU A 1 83 ? -44.020 -23.809 21.744 1.00 54.47 83 GLU A O 1
ATOM 650 N N . SER A 1 84 ? -42.518 -25.402 21.272 1.00 58.88 84 SER A N 1
ATOM 651 C CA . SER A 1 84 ? -43.419 -26.552 21.471 1.00 58.88 84 SER A CA 1
ATOM 652 C C . SER A 1 84 ? -42.627 -27.867 21.553 1.00 58.88 84 SER A C 1
ATOM 654 O O . SER A 1 84 ? -42.075 -28.306 20.548 1.00 58.88 84 SER A O 1
ATOM 656 N N . GLU A 1 85 ? -42.595 -28.397 22.785 1.00 51.12 85 GLU A N 1
ATOM 657 C CA . GLU A 1 85 ? -42.393 -29.773 23.314 1.00 51.12 85 GLU A CA 1
ATOM 658 C C . GLU A 1 85 ? -41.529 -30.817 22.582 1.00 51.12 85 GLU A C 1
ATOM 660 O O . GLU A 1 85 ? -41.865 -31.246 21.455 1.00 51.12 85 GLU A O 1
#

Sequence (85 aa):
MSIHDSPAELFINYLAVSAYKQESDSKHLTYKGLSKIVEDDDTLQFLADIVPPKVLVKDFMETMKKKSKNSAIEVDSSSSDAESE

Radius of gyration: 22.02 Å; chains: 1; bounding box: 66×46×40 Å